Protein AF-A0A6L7T7D4-F1 (afdb_mono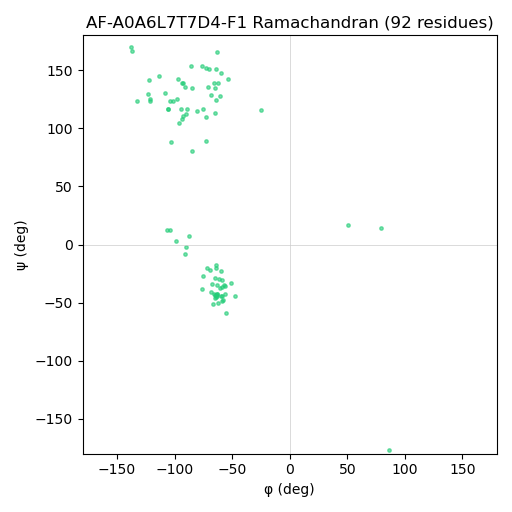mer)

pLDDT: mean 85.39, std 12.97, range [49.28, 97.69]

Solvent-accessible surface area (backbone atoms only — not comparable to full-atom values): 5907 Å² total; per-residue (Å²): 82,76,71,57,96,91,60,85,86,87,82,86,78,93,72,98,58,98,69,78,55,58,65,56,39,16,50,53,30,19,56,53,53,61,56,40,43,72,94,70,74,95,66,76,75,47,76,43,73,52,49,22,61,58,93,66,64,78,90,67,74,55,58,40,58,69,34,28,57,52,12,44,50,50,42,40,40,77,71,69,49,55,71,94,36,55,43,76,50,84,27,74,74,127

Radius of gyration: 14.15 Å; Cα contacts (8 Å, |Δi|>4): 106; chains: 1; bounding box: 34×27×34 Å

Structure (mmCIF, N/CA/C/O backbone):
data_AF-A0A6L7T7D4-F1
#
_entry.id   AF-A0A6L7T7D4-F1
#
loop_
_atom_site.group_PDB
_atom_site.id
_atom_site.type_symbol
_atom_site.label_atom_id
_atom_site.label_alt_id
_atom_site.label_comp_id
_atom_site.label_asym_id
_atom_site.label_entity_id
_atom_site.label_seq_id
_atom_site.pdbx_PDB_ins_code
_atom_site.Cartn_x
_atom_site.Cartn_y
_atom_site.Cartn_z
_atom_site.occupancy
_atom_site.B_iso_or_equiv
_atom_site.auth_seq_id
_atom_site.auth_comp_id
_atom_site.auth_asym_id
_atom_site.auth_atom_id
_atom_site.pdbx_PDB_model_num
ATOM 1 N N . MET A 1 1 ? -3.486 -14.389 8.066 1.00 82.75 1 MET A N 1
ATOM 2 C CA . MET A 1 1 ? -2.375 -14.801 8.957 1.00 82.75 1 MET A CA 1
ATOM 3 C C . MET A 1 1 ? -2.007 -13.624 9.840 1.00 82.75 1 MET A C 1
ATOM 5 O O . MET A 1 1 ? -1.644 -12.597 9.284 1.00 82.75 1 MET A O 1
ATOM 9 N N . ILE A 1 2 ? -2.108 -13.747 11.167 1.00 86.31 2 ILE A N 1
ATOM 10 C CA . ILE A 1 2 ? -1.742 -12.659 12.094 1.00 86.31 2 ILE A CA 1
ATOM 11 C C . ILE A 1 2 ? -0.2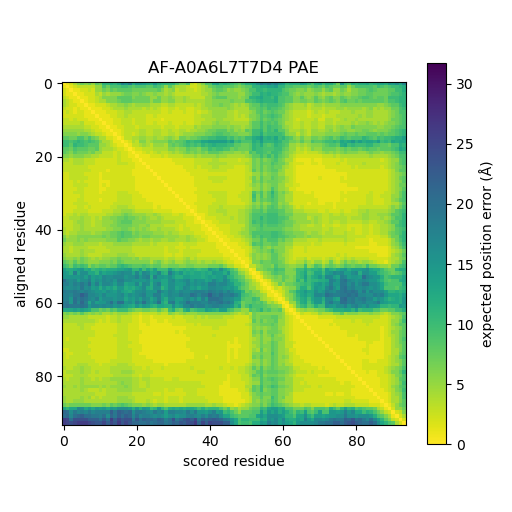45 -12.369 11.981 1.00 86.31 2 ILE A C 1
ATOM 13 O O . ILE A 1 2 ? 0.576 -13.276 12.142 1.00 86.31 2 ILE A O 1
ATOM 17 N N . VAL A 1 3 ? 0.096 -11.109 11.696 1.00 87.44 3 VAL A N 1
ATOM 18 C CA . VAL A 1 3 ? 1.490 -10.654 11.613 1.00 87.44 3 VAL A CA 1
ATOM 19 C C . VAL A 1 3 ? 2.189 -10.860 12.955 1.00 87.44 3 VAL A C 1
ATOM 21 O O . VAL A 1 3 ? 1.711 -10.407 13.991 1.00 87.44 3 VAL A O 1
ATOM 24 N N . GLN A 1 4 ? 3.341 -11.528 12.910 1.00 88.56 4 GLN A N 1
ATOM 25 C CA . GLN A 1 4 ? 4.231 -11.703 14.060 1.00 88.56 4 GLN A CA 1
ATOM 26 C C . GLN A 1 4 ? 5.261 -10.563 14.108 1.00 88.56 4 GLN A C 1
ATOM 28 O O . GLN A 1 4 ? 5.814 -10.224 13.056 1.00 88.56 4 GLN A O 1
ATOM 33 N N . PRO A 1 5 ? 5.527 -9.970 15.285 1.00 86.44 5 PRO A N 1
ATOM 34 C CA . PRO A 1 5 ? 6.403 -8.802 15.419 1.00 86.44 5 PRO A CA 1
ATOM 35 C C . PRO A 1 5 ? 7.887 -9.103 15.155 1.00 86.44 5 PRO A C 1
ATOM 37 O O . PRO A 1 5 ? 8.645 -8.196 14.828 1.00 86.44 5 PRO A O 1
ATOM 40 N N . ASP A 1 6 ? 8.302 -10.359 15.286 1.00 92.50 6 ASP A N 1
ATOM 41 C CA . ASP A 1 6 ? 9.674 -10.856 15.152 1.00 92.50 6 ASP A CA 1
ATOM 42 C C . ASP A 1 6 ? 9.907 -11.649 13.853 1.00 92.50 6 ASP A C 1
ATOM 44 O O . ASP A 1 6 ? 10.938 -12.301 13.686 1.00 92.50 6 ASP A O 1
ATOM 48 N N . ALA A 1 7 ? 8.969 -11.574 12.904 1.00 89.38 7 ALA A N 1
ATOM 49 C CA . ALA A 1 7 ? 9.051 -12.280 11.632 1.00 89.38 7 ALA A CA 1
ATOM 50 C C . ALA A 1 7 ? 9.196 -11.330 10.439 1.00 89.38 7 ALA A C 1
ATOM 52 O O . ALA A 1 7 ? 8.576 -10.268 10.366 1.00 89.38 7 ALA A O 1
ATOM 53 N N . VAL A 1 8 ? 9.962 -11.776 9.441 1.00 87.19 8 VAL A N 1
ATOM 54 C CA . VAL A 1 8 ? 10.038 -11.134 8.127 1.00 87.19 8 VAL A CA 1
ATOM 55 C C . VAL A 1 8 ? 9.231 -11.953 7.131 1.00 87.19 8 VAL A C 1
ATOM 57 O O . VAL A 1 8 ? 9.499 -13.134 6.915 1.00 87.19 8 VAL A O 1
ATOM 60 N N . TYR A 1 9 ? 8.263 -11.307 6.488 1.00 88.75 9 TYR A N 1
ATOM 61 C CA . TYR A 1 9 ? 7.439 -11.922 5.454 1.00 88.75 9 TYR A CA 1
ATOM 62 C C . TYR A 1 9 ? 7.975 -11.559 4.076 1.00 88.75 9 TYR A C 1
ATOM 64 O O . TYR A 1 9 ? 8.116 -10.383 3.741 1.00 88.75 9 TYR A O 1
ATOM 72 N N . LEU A 1 10 ? 8.253 -12.578 3.264 1.00 90.69 10 LEU A N 1
ATOM 73 C CA . LEU A 1 10 ? 8.705 -12.399 1.892 1.00 90.69 10 LEU A CA 1
ATOM 74 C C . LEU A 1 10 ? 7.577 -12.740 0.921 1.00 90.69 10 LEU A C 1
ATOM 76 O O . LEU A 1 10 ? 7.164 -13.893 0.814 1.00 90.69 10 LEU A O 1
ATOM 80 N N . ALA A 1 11 ? 7.136 -11.744 0.160 1.00 91.19 11 ALA A N 1
ATOM 81 C CA . ALA A 1 11 ? 6.277 -11.948 -0.994 1.00 91.19 11 ALA A CA 1
ATOM 82 C C . ALA A 1 11 ? 7.066 -11.688 -2.276 1.00 91.19 11 ALA A C 1
ATOM 84 O O . ALA A 1 11 ? 7.726 -10.661 -2.429 1.00 91.19 11 ALA A O 1
ATOM 85 N N . ARG A 1 12 ? 6.987 -12.630 -3.217 1.00 90.88 12 ARG A N 1
ATOM 86 C CA . ARG A 1 12 ? 7.704 -12.572 -4.493 1.00 90.88 12 ARG A CA 1
ATOM 87 C C . ARG A 1 12 ? 6.720 -12.646 -5.649 1.00 90.88 12 ARG A C 1
ATOM 89 O O . ARG A 1 12 ? 5.769 -13.420 -5.603 1.00 90.88 12 ARG A O 1
ATOM 96 N N . SER A 1 13 ? 6.982 -11.882 -6.706 1.00 88.75 13 SER A N 1
ATOM 97 C CA . SER A 1 13 ? 6.375 -12.092 -8.020 1.00 88.75 13 SER A CA 1
ATOM 98 C C . SER A 1 13 ? 7.482 -12.328 -9.049 1.00 88.75 13 SER A C 1
ATOM 100 O O . SER A 1 13 ? 8.401 -11.512 -9.114 1.00 88.75 13 SER A O 1
ATOM 102 N N . PRO A 1 14 ? 7.460 -13.432 -9.816 1.00 89.19 14 PRO A N 1
ATOM 103 C CA . PRO A 1 14 ? 8.385 -13.622 -10.929 1.00 89.19 14 PRO A CA 1
ATOM 104 C C . PRO A 1 14 ? 8.183 -12.542 -11.997 1.00 89.19 14 PRO A C 1
ATOM 106 O O . PRO A 1 14 ? 7.047 -12.186 -12.307 1.00 89.19 14 PRO A O 1
ATOM 109 N N . ILE A 1 15 ? 9.285 -12.030 -12.547 1.00 86.25 15 ILE A N 1
ATOM 110 C CA . ILE A 1 15 ? 9.305 -11.073 -13.656 1.00 86.25 15 ILE A CA 1
ATOM 111 C C . ILE A 1 15 ? 10.339 -11.600 -14.653 1.00 86.25 15 ILE A C 1
ATOM 113 O O . ILE A 1 15 ? 11.483 -11.851 -14.284 1.00 86.25 15 ILE A O 1
ATOM 117 N N . ASP A 1 16 ? 9.913 -11.814 -15.891 1.00 87.12 16 ASP A N 1
ATOM 118 C CA . ASP A 1 16 ? 10.678 -12.424 -16.988 1.00 87.12 16 ASP A CA 1
ATOM 119 C C . ASP A 1 16 ? 11.175 -11.398 -18.020 1.00 87.12 16 ASP A C 1
ATOM 121 O O . ASP A 1 16 ? 11.627 -11.745 -19.108 1.00 87.12 16 ASP A O 1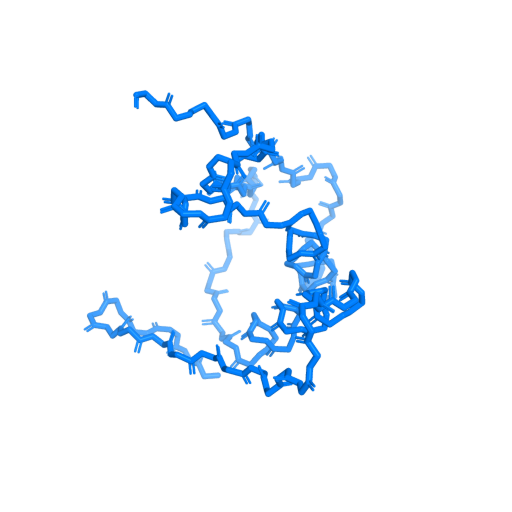
ATOM 125 N N . ARG A 1 17 ? 11.082 -10.116 -17.674 1.00 83.75 17 ARG A N 1
ATOM 126 C CA . ARG A 1 17 ? 11.375 -8.965 -18.528 1.00 83.75 17 ARG A CA 1
ATOM 127 C C . ARG A 1 17 ? 12.163 -7.915 -17.748 1.00 83.75 17 ARG A C 1
ATOM 129 O O . ARG A 1 17 ? 12.219 -7.979 -16.523 1.00 83.75 17 ARG A O 1
ATOM 136 N N . ALA A 1 18 ? 12.737 -6.946 -18.459 1.00 79.19 18 ALA A N 1
ATOM 137 C CA . ALA A 1 18 ? 13.561 -5.899 -17.851 1.00 79.19 18 ALA A CA 1
ATOM 138 C C . ALA A 1 18 ? 12.790 -5.063 -16.811 1.00 79.19 18 ALA A C 1
ATOM 140 O O . ALA A 1 18 ? 13.289 -4.863 -15.708 1.00 79.19 18 ALA A O 1
ATOM 141 N N . ASP A 1 19 ? 11.551 -4.669 -17.131 1.00 79.56 19 ASP A N 1
ATOM 142 C CA . ASP A 1 19 ? 10.719 -3.825 -16.270 1.00 79.56 19 ASP A CA 1
ATOM 143 C C . ASP A 1 19 ? 9.383 -4.494 -15.934 1.00 79.56 19 ASP A C 1
ATOM 145 O O . ASP A 1 19 ? 8.638 -4.930 -16.818 1.00 79.56 19 ASP A O 1
ATOM 149 N N . ALA A 1 20 ? 9.031 -4.544 -14.649 1.00 83.75 20 ALA A N 1
ATOM 150 C CA . ALA A 1 20 ? 7.712 -5.017 -14.247 1.00 83.75 20 ALA A CA 1
ATOM 151 C C . ALA A 1 20 ? 6.627 -3.991 -14.630 1.00 83.75 20 ALA A C 1
ATOM 153 O O . ALA A 1 20 ? 6.777 -2.801 -14.345 1.00 83.75 20 ALA A O 1
ATOM 154 N N . PRO A 1 21 ? 5.482 -4.421 -15.191 1.00 88.06 21 PRO A N 1
ATOM 155 C CA . PRO A 1 21 ? 4.341 -3.535 -15.390 1.00 88.06 21 PRO A CA 1
ATOM 156 C C . PRO A 1 21 ? 3.833 -2.961 -14.062 1.00 88.06 21 PRO A C 1
ATOM 158 O O . PRO A 1 21 ? 3.799 -3.673 -13.057 1.00 88.06 21 PRO A O 1
ATOM 161 N N . PHE A 1 22 ? 3.312 -1.729 -14.073 1.00 89.06 22 PHE A N 1
ATOM 162 C CA . PHE A 1 22 ? 2.701 -1.083 -12.899 1.00 89.06 22 PHE A CA 1
ATOM 163 C C . PHE A 1 22 ? 1.706 -1.996 -12.163 1.00 89.06 22 PHE A C 1
ATOM 165 O O . PHE A 1 22 ? 1.748 -2.113 -10.937 1.00 89.06 22 PHE A O 1
ATOM 172 N N . ALA A 1 23 ? 0.843 -2.682 -12.922 1.00 91.06 23 ALA A N 1
ATOM 173 C CA . ALA A 1 23 ? -0.158 -3.605 -12.392 1.00 91.06 23 ALA A CA 1
ATOM 174 C C . ALA A 1 23 ? 0.457 -4.760 -11.584 1.00 91.06 23 ALA A C 1
ATOM 176 O O . ALA A 1 23 ? -0.143 -5.208 -10.616 1.00 91.06 23 ALA A O 1
ATOM 177 N N . THR A 1 24 ? 1.678 -5.191 -11.918 1.00 92.00 24 THR A N 1
ATOM 178 C CA . THR A 1 24 ? 2.382 -6.260 -11.191 1.00 92.00 24 THR A CA 1
ATOM 179 C C . THR A 1 24 ? 2.776 -5.803 -9.789 1.00 92.00 24 THR A C 1
ATOM 181 O O . THR A 1 24 ? 2.607 -6.553 -8.831 1.00 92.00 24 THR A O 1
ATOM 184 N N . TYR A 1 25 ? 3.248 -4.560 -9.642 1.00 91.50 25 TYR A N 1
ATOM 185 C CA . TYR A 1 25 ? 3.545 -3.984 -8.326 1.00 91.50 25 TYR A CA 1
ATOM 186 C C . TYR A 1 25 ? 2.282 -3.811 -7.481 1.00 91.50 25 TYR A C 1
ATOM 188 O O . TYR A 1 25 ? 2.299 -4.118 -6.290 1.00 91.50 25 TYR A O 1
ATOM 196 N N . ARG A 1 26 ? 1.195 -3.339 -8.106 1.00 94.62 26 ARG A N 1
ATOM 197 C CA . ARG A 1 26 ? -0.103 -3.149 -7.447 1.00 94.62 26 ARG A CA 1
ATOM 198 C C . ARG A 1 26 ? -0.671 -4.464 -6.936 1.00 94.62 26 ARG A C 1
ATOM 200 O O . ARG A 1 26 ? -0.982 -4.570 -5.755 1.00 94.62 26 ARG A O 1
ATOM 207 N N . GLU A 1 27 ? -0.707 -5.476 -7.793 1.00 95.75 27 GLU A N 1
ATOM 208 C CA . GLU A 1 27 ? -1.196 -6.806 -7.440 1.00 95.75 27 GLU A CA 1
ATOM 209 C C . GLU A 1 27 ? -0.340 -7.465 -6.352 1.00 95.75 27 GLU A C 1
ATOM 211 O O . GLU A 1 27 ? -0.869 -8.006 -5.383 1.00 95.75 27 GLU A O 1
ATOM 216 N N . LEU A 1 28 ? 0.994 -7.376 -6.459 1.00 94.94 28 LEU A N 1
ATOM 217 C CA . LEU A 1 28 ? 1.895 -7.906 -5.435 1.00 94.94 28 LEU A CA 1
ATOM 218 C C . LEU A 1 28 ? 1.622 -7.272 -4.067 1.00 94.94 28 LEU A C 1
ATOM 220 O O . LEU A 1 28 ? 1.524 -7.997 -3.080 1.00 94.94 28 LEU A O 1
ATOM 224 N N . ALA A 1 29 ? 1.499 -5.947 -3.993 1.00 94.75 29 ALA A N 1
ATOM 225 C CA . ALA A 1 29 ? 1.223 -5.260 -2.736 1.00 94.75 29 ALA A CA 1
ATOM 226 C C . ALA A 1 29 ? -0.153 -5.627 -2.170 1.00 94.75 29 ALA A C 1
ATOM 228 O O . ALA A 1 29 ? -0.250 -5.973 -0.990 1.00 94.75 29 ALA A O 1
ATOM 229 N N . TYR A 1 30 ? -1.183 -5.615 -3.024 1.00 97.12 30 TYR A N 1
ATOM 230 C CA . TYR A 1 30 ? -2.550 -5.966 -2.655 1.00 97.12 30 TYR A CA 1
ATOM 231 C C . TYR A 1 30 ? -2.612 -7.361 -2.037 1.00 97.12 30 TYR A C 1
ATOM 233 O O . TYR A 1 30 ? -2.967 -7.497 -0.867 1.00 97.12 30 TYR A O 1
ATOM 241 N N . ARG A 1 31 ? -2.185 -8.394 -2.777 1.00 96.19 31 ARG A N 1
ATOM 242 C CA . ARG A 1 31 ? -2.275 -9.788 -2.318 1.00 96.19 31 ARG A CA 1
ATOM 243 C C . ARG A 1 31 ? -1.440 -10.045 -1.066 1.00 96.19 31 ARG A C 1
ATOM 245 O O . ARG A 1 31 ? -1.838 -10.828 -0.209 1.00 96.19 31 ARG A O 1
ATOM 252 N N . THR A 1 32 ? -0.288 -9.378 -0.950 1.00 94.44 32 THR A N 1
ATOM 253 C CA . THR A 1 32 ? 0.600 -9.528 0.208 1.00 94.44 32 THR A CA 1
ATOM 254 C C . THR A 1 32 ? -0.069 -8.972 1.448 1.00 94.44 32 THR A C 1
ATOM 256 O O . THR A 1 32 ? -0.174 -9.679 2.445 1.00 94.44 32 THR A O 1
ATOM 259 N N . LEU A 1 33 ? -0.570 -7.733 1.384 1.00 94.38 33 LEU A N 1
ATOM 260 C CA . LEU A 1 33 ? -1.261 -7.153 2.522 1.00 94.38 33 LEU A CA 1
ATOM 261 C C . LEU A 1 33 ? -2.549 -7.927 2.806 1.00 94.38 33 LEU A C 1
ATOM 263 O O . LEU A 1 33 ? -2.794 -8.228 3.962 1.00 94.38 33 LEU A O 1
ATOM 267 N N . ALA A 1 34 ? -3.344 -8.299 1.797 1.00 94.62 34 ALA A N 1
ATOM 268 C CA . ALA A 1 34 ? -4.583 -9.078 1.932 1.00 94.62 34 ALA A CA 1
ATOM 269 C C . ALA A 1 34 ? -4.392 -10.430 2.650 1.00 94.62 34 ALA A C 1
ATOM 271 O O . ALA A 1 34 ? -5.246 -10.826 3.438 1.00 94.62 34 ALA A O 1
ATOM 272 N N . ALA A 1 35 ? -3.259 -11.109 2.444 1.00 94.06 35 ALA A N 1
ATOM 273 C CA . ALA A 1 35 ? -2.942 -12.368 3.127 1.00 94.06 35 ALA A CA 1
ATOM 274 C C . ALA A 1 35 ? -2.597 -12.192 4.624 1.00 94.06 35 ALA A C 1
ATOM 276 O O . ALA A 1 35 ? -2.666 -13.145 5.416 1.00 94.06 35 ALA A O 1
ATOM 277 N N . LEU A 1 36 ? -2.224 -10.974 5.020 1.00 92.12 36 LEU A N 1
ATOM 278 C CA . LEU A 1 36 ? -1.865 -10.621 6.384 1.00 92.12 36 LEU A CA 1
ATOM 279 C C . LEU A 1 36 ? -3.073 -10.074 7.147 1.00 92.12 36 LEU A C 1
ATOM 281 O O . LEU A 1 36 ? -3.868 -9.272 6.659 1.00 92.12 36 LEU A O 1
ATOM 285 N N . GLU A 1 37 ? -3.188 -10.495 8.394 1.00 90.31 37 GLU A N 1
ATOM 286 C CA . GLU A 1 37 ? -4.091 -9.900 9.362 1.00 90.31 37 GLU A CA 1
ATOM 287 C C . GLU A 1 37 ? -3.273 -8.901 10.175 1.00 90.31 37 GLU A C 1
ATOM 289 O O . GLU A 1 37 ? -2.411 -9.269 10.977 1.00 90.31 37 GLU A O 1
ATOM 294 N N . VAL A 1 38 ? -3.495 -7.624 9.867 1.00 86.25 38 VAL A N 1
ATOM 295 C CA . VAL A 1 38 ? -2.848 -6.488 10.517 1.00 86.25 38 VAL A CA 1
ATOM 296 C C . VAL A 1 38 ? -3.895 -5.849 11.424 1.00 86.25 38 VAL A C 1
ATOM 298 O O . VAL A 1 38 ? -4.907 -5.375 10.903 1.00 86.25 38 VAL A O 1
ATOM 301 N N . PRO A 1 39 ? -3.704 -5.831 12.753 1.00 87.88 39 PRO A N 1
ATOM 302 C CA . PRO A 1 39 ? -4.627 -5.145 13.645 1.00 87.88 39 PRO A CA 1
ATOM 303 C C . PRO A 1 39 ? -4.574 -3.642 13.355 1.00 87.88 39 PRO A C 1
ATOM 305 O O . PRO A 1 39 ? -3.552 -2.988 13.563 1.00 87.88 39 PRO A O 1
ATOM 308 N N . LEU A 1 40 ? -5.675 -3.100 12.834 1.00 89.81 40 LEU A N 1
ATOM 309 C CA . LEU A 1 40 ? -5.809 -1.678 12.530 1.00 89.81 40 LEU A CA 1
ATOM 310 C C . LEU A 1 40 ? -6.537 -0.961 13.673 1.00 89.81 40 LEU A C 1
ATOM 312 O O . LEU A 1 40 ? -7.488 -1.509 14.236 1.00 89.81 40 LEU A O 1
ATOM 316 N N . PRO A 1 41 ? -6.143 0.276 14.015 1.00 90.94 41 PRO A N 1
ATOM 317 C CA . PRO A 1 41 ? -6.851 1.053 15.018 1.00 90.94 41 PRO A CA 1
ATOM 318 C C . PRO A 1 41 ? -8.266 1.406 14.538 1.00 90.94 41 PRO A C 1
ATOM 320 O O . PRO A 1 41 ? -8.477 1.805 13.388 1.00 90.94 41 PRO A O 1
ATOM 323 N N . ALA A 1 42 ? -9.243 1.324 15.445 1.00 91.06 42 ALA A N 1
ATOM 324 C CA . ALA A 1 42 ? -10.646 1.615 15.140 1.00 91.06 42 ALA A CA 1
ATOM 325 C C . ALA A 1 42 ? -10.873 3.065 14.668 1.00 91.06 42 ALA A C 1
ATOM 327 O O . ALA A 1 42 ? -11.751 3.309 13.844 1.00 91.06 42 ALA A O 1
ATOM 328 N N . ALA A 1 43 ? -10.049 4.016 15.123 1.00 92.94 43 ALA A N 1
ATOM 329 C CA . ALA A 1 43 ? -10.111 5.435 14.768 1.00 92.94 43 ALA A CA 1
ATOM 330 C C . ALA A 1 43 ? -8.709 6.025 14.519 1.00 92.94 43 ALA A C 1
ATOM 332 O O . ALA A 1 43 ? -7.695 5.381 14.787 1.00 92.94 43 ALA A O 1
ATOM 333 N N . GLY A 1 44 ? -8.657 7.252 13.992 1.00 94.56 44 GLY A N 1
ATOM 334 C CA . GLY A 1 44 ? -7.410 7.972 13.713 1.00 94.56 44 GLY A CA 1
ATOM 335 C C . GLY A 1 44 ? -6.788 7.657 12.351 1.00 94.56 44 GLY A C 1
ATOM 336 O O . GLY A 1 44 ? -7.353 6.919 11.541 1.00 94.56 44 GLY A O 1
ATOM 337 N N . THR A 1 45 ? -5.627 8.247 12.090 1.00 95.50 45 THR A N 1
ATOM 338 C CA . THR A 1 45 ? -4.963 8.198 10.783 1.00 95.50 45 THR A CA 1
ATOM 339 C C . THR A 1 45 ? -4.119 6.938 10.613 1.00 95.50 45 THR A C 1
ATOM 341 O O . THR A 1 45 ? -3.330 6.581 11.484 1.00 95.50 45 THR A O 1
ATOM 344 N N . ILE A 1 46 ? -4.240 6.302 9.451 1.00 94.81 46 ILE A N 1
ATOM 345 C CA . ILE A 1 46 ? -3.336 5.266 8.961 1.00 94.81 46 ILE A CA 1
ATOM 346 C C . ILE A 1 46 ? -2.276 5.945 8.095 1.00 94.81 46 ILE A C 1
ATOM 348 O O . ILE A 1 46 ? -2.559 6.410 6.989 1.00 94.81 46 ILE A O 1
ATOM 352 N N . LEU A 1 47 ? -1.053 6.020 8.617 1.00 92.69 47 LEU A N 1
ATOM 353 C CA . LEU A 1 47 ? 0.085 6.572 7.894 1.00 92.69 47 LEU A CA 1
ATOM 354 C C . LEU A 1 47 ? 0.780 5.469 7.092 1.00 92.69 47 LEU A C 1
ATOM 356 O O . LEU A 1 47 ? 1.347 4.539 7.664 1.00 92.69 47 LEU A O 1
ATOM 360 N N . LEU A 1 48 ? 0.787 5.601 5.769 1.00 91.00 48 LEU A N 1
ATOM 361 C CA . LEU A 1 48 ? 1.615 4.799 4.881 1.00 91.00 48 LEU A CA 1
ATOM 362 C C . LEU A 1 48 ? 2.914 5.565 4.639 1.00 91.00 48 LEU A C 1
ATOM 364 O O . LEU A 1 48 ? 2.912 6.600 3.975 1.00 91.00 48 LEU A O 1
ATOM 368 N N . LYS A 1 49 ? 4.023 5.063 5.183 1.00 88.38 49 LYS A N 1
ATOM 369 C CA . LYS A 1 49 ? 5.361 5.635 4.992 1.00 88.38 49 LYS A CA 1
ATOM 370 C C . LYS A 1 49 ? 6.140 4.775 3.988 1.00 88.38 49 LYS A C 1
ATOM 372 O O . LYS A 1 49 ? 6.816 3.836 4.410 1.00 88.38 49 LYS A O 1
ATOM 377 N N . PRO A 1 50 ? 6.038 5.039 2.676 1.00 83.75 50 PRO A N 1
ATOM 378 C CA . PRO A 1 50 ? 6.916 4.393 1.712 1.00 83.75 50 PRO A CA 1
ATOM 379 C C . PRO A 1 50 ? 8.376 4.821 1.955 1.00 83.75 50 PRO A C 1
ATOM 381 O O . PRO A 1 50 ? 8.645 5.941 2.398 1.00 83.75 50 PRO A O 1
ATOM 384 N N . ASN A 1 51 ? 9.330 3.947 1.625 1.00 74.81 51 ASN A N 1
ATOM 385 C CA . ASN A 1 51 ? 10.694 4.401 1.327 1.00 74.81 51 ASN A CA 1
ATOM 386 C C . ASN A 1 51 ? 10.658 5.303 0.083 1.00 74.81 51 ASN A C 1
ATOM 388 O O . ASN A 1 51 ? 9.655 5.285 -0.630 1.00 74.81 51 ASN A O 1
ATOM 392 N N . ALA A 1 52 ? 11.733 6.051 -0.180 1.00 68.81 52 ALA A N 1
ATOM 393 C CA . ALA A 1 52 ? 11.839 7.055 -1.243 1.00 68.81 52 ALA A CA 1
ATOM 394 C C . ALA A 1 52 ? 10.890 6.834 -2.441 1.00 68.81 52 ALA A C 1
ATOM 396 O O . ALA A 1 52 ? 10.982 5.834 -3.150 1.00 68.81 52 ALA A O 1
ATOM 397 N N . THR A 1 53 ? 9.952 7.753 -2.669 1.00 60.50 53 THR A N 1
ATOM 398 C CA . THR A 1 53 ? 9.016 7.692 -3.813 1.00 60.50 53 THR A CA 1
ATOM 399 C C . THR A 1 53 ? 9.560 8.417 -5.045 1.00 60.50 53 THR A C 1
ATOM 401 O O . THR A 1 53 ? 8.931 8.411 -6.102 1.00 60.50 53 THR A O 1
ATOM 404 N N . VAL A 1 54 ? 10.739 9.033 -4.918 1.00 61.91 54 VAL A N 1
ATOM 405 C CA . VAL A 1 54 ? 11.467 9.685 -6.008 1.00 61.91 54 VAL A CA 1
ATOM 406 C C . VAL A 1 54 ? 12.079 8.661 -6.961 1.00 61.91 54 VAL A C 1
ATOM 408 O O . VAL A 1 54 ? 12.439 7.550 -6.572 1.00 61.91 54 VAL A O 1
ATOM 411 N N . LEU A 1 55 ? 12.239 9.052 -8.224 1.00 57.22 55 LEU A N 1
ATOM 412 C CA . LEU A 1 55 ? 12.919 8.245 -9.233 1.00 57.22 55 LEU A CA 1
ATOM 413 C C . LEU A 1 55 ? 14.431 8.255 -8.961 1.00 57.22 55 LEU A C 1
ATOM 415 O O . LEU A 1 55 ? 15.154 9.117 -9.456 1.00 57.22 55 LEU A O 1
ATOM 419 N N . TYR A 1 56 ? 14.920 7.314 -8.154 1.00 61.12 56 TYR A N 1
ATOM 420 C CA . TYR A 1 56 ? 16.349 7.009 -8.112 1.00 61.12 56 TYR A CA 1
ATOM 421 C C . TYR A 1 56 ? 16.720 5.989 -9.192 1.00 61.12 56 TYR A C 1
ATOM 423 O O . TYR A 1 56 ? 15.889 5.153 -9.557 1.00 61.12 56 TYR A O 1
ATOM 431 N N . PRO A 1 57 ? 17.981 6.004 -9.659 1.00 60.66 57 PRO A N 1
ATOM 432 C CA . PRO A 1 57 ? 18.503 4.937 -10.497 1.00 60.66 57 PRO A CA 1
ATOM 433 C C . PRO A 1 57 ? 18.304 3.557 -9.834 1.00 60.66 57 PRO A C 1
ATOM 435 O O . PRO A 1 57 ? 18.451 3.459 -8.607 1.00 60.66 57 PRO A O 1
ATOM 438 N N . PRO A 1 58 ? 17.979 2.498 -10.601 1.00 55.09 58 PRO A N 1
ATOM 439 C CA . PRO A 1 58 ? 17.688 1.155 -10.081 1.00 55.09 58 PRO A CA 1
ATOM 440 C C . PRO A 1 58 ? 18.748 0.603 -9.117 1.00 55.09 58 PRO A C 1
ATOM 442 O O . PRO A 1 58 ? 18.420 -0.088 -8.151 1.00 55.09 58 PRO A O 1
ATOM 445 N N . GLU A 1 59 ? 20.016 0.950 -9.332 1.00 57.84 59 GLU A N 1
ATOM 446 C CA . GLU A 1 59 ? 21.168 0.607 -8.498 1.00 57.84 59 GLU A CA 1
ATOM 447 C C . GLU A 1 59 ? 21.067 1.117 -7.056 1.00 57.84 59 GLU A C 1
ATOM 449 O O . GLU A 1 59 ? 21.671 0.519 -6.165 1.00 57.84 59 GLU A O 1
ATOM 454 N N . LYS A 1 60 ? 20.262 2.154 -6.785 1.00 57.88 60 LYS A N 1
ATOM 455 C CA . LYS A 1 60 ? 20.033 2.612 -5.412 1.00 57.88 60 LYS A CA 1
ATOM 456 C C . LYS A 1 60 ? 19.096 1.694 -4.633 1.00 57.88 60 LYS A C 1
ATOM 458 O O . LYS A 1 60 ? 19.224 1.640 -3.422 1.00 57.88 60 LYS A O 1
ATOM 463 N N . ARG A 1 61 ? 18.181 0.954 -5.279 1.00 56.22 61 ARG A N 1
ATOM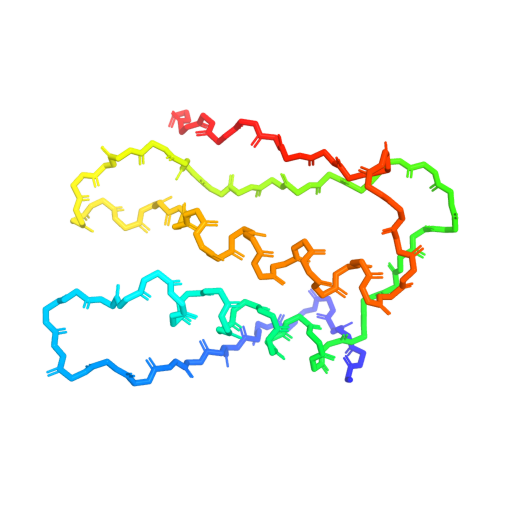 464 C CA . ARG A 1 61 ? 17.267 -0.032 -4.644 1.00 56.22 61 ARG A CA 1
ATOM 465 C C . ARG A 1 61 ? 16.472 0.462 -3.413 1.00 56.22 61 ARG A C 1
ATOM 467 O O . ARG A 1 61 ? 15.922 -0.356 -2.684 1.00 56.22 61 ARG A O 1
ATOM 474 N N . VAL A 1 62 ? 16.377 1.776 -3.187 1.00 60.03 62 VAL A N 1
ATOM 475 C CA . VAL A 1 62 ? 15.693 2.385 -2.021 1.00 60.03 62 VAL A CA 1
ATOM 476 C C . VAL A 1 62 ? 14.275 2.865 -2.373 1.00 60.03 62 VAL A C 1
ATOM 478 O O . VAL A 1 62 ? 13.590 3.437 -1.533 1.00 60.03 62 VAL A O 1
ATOM 481 N N . ILE A 1 63 ? 13.802 2.648 -3.607 1.00 68.88 63 ILE A N 1
ATOM 482 C CA . ILE A 1 63 ? 12.549 3.261 -4.065 1.00 68.88 63 ILE A CA 1
ATOM 483 C C . ILE A 1 63 ? 11.319 2.381 -3.856 1.00 68.88 63 ILE A C 1
ATOM 485 O O . ILE A 1 63 ? 11.344 1.180 -4.129 1.00 68.88 63 ILE A O 1
ATOM 489 N N . THR A 1 64 ? 10.214 2.995 -3.433 1.00 83.56 64 THR A N 1
ATOM 490 C CA . THR A 1 64 ? 8.896 2.348 -3.428 1.00 83.56 64 THR A CA 1
ATOM 491 C C . THR A 1 64 ? 8.161 2.699 -4.714 1.00 83.56 64 THR A C 1
ATOM 493 O O . THR A 1 64 ? 7.835 3.860 -4.954 1.00 83.56 64 THR A O 1
ATOM 496 N N . HIS A 1 65 ? 7.864 1.699 -5.546 1.00 86.25 65 HIS A N 1
ATOM 497 C CA . HIS A 1 65 ? 7.129 1.927 -6.790 1.00 86.25 65 HIS A CA 1
ATOM 498 C C . HIS A 1 65 ? 5.692 2.426 -6.498 1.00 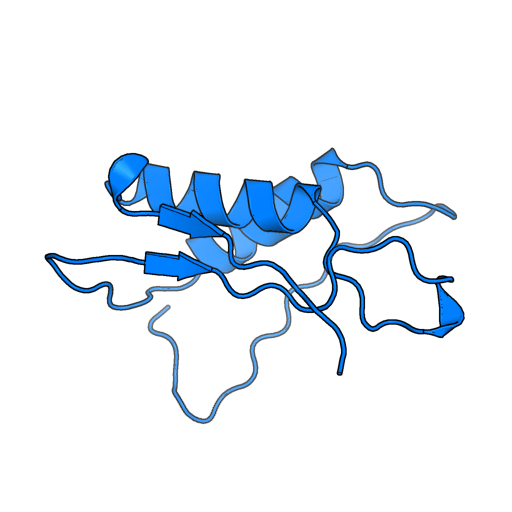86.25 65 HIS A C 1
ATOM 500 O O . HIS A 1 65 ? 5.005 1.803 -5.683 1.00 86.25 65 HIS A O 1
ATOM 506 N N . PRO A 1 66 ? 5.164 3.466 -7.179 1.00 87.00 66 PRO A N 1
ATOM 507 C CA . PRO A 1 66 ? 3.824 4.006 -6.901 1.00 87.00 66 PRO A CA 1
ATOM 508 C C . PRO A 1 66 ? 2.695 2.973 -7.005 1.00 87.00 66 PRO A C 1
ATOM 510 O O . PRO A 1 66 ? 1.755 2.985 -6.214 1.00 87.00 66 PRO A O 1
ATOM 513 N N . GLY A 1 67 ? 2.815 2.020 -7.936 1.00 90.38 67 GLY A N 1
ATOM 514 C CA . GLY A 1 67 ? 1.878 0.896 -8.039 1.00 90.38 67 GLY A CA 1
ATOM 515 C C . GLY A 1 67 ? 1.813 0.047 -6.772 1.00 90.38 67 GLY A C 1
ATOM 516 O O . GLY A 1 67 ? 0.725 -0.355 -6.378 1.00 90.38 67 GLY A O 1
ATOM 517 N N . PHE A 1 68 ? 2.943 -0.149 -6.085 1.00 91.06 68 PHE A N 1
ATOM 518 C CA . PHE A 1 68 ? 2.987 -0.876 -4.817 1.00 91.06 68 PHE A CA 1
ATOM 519 C C . PHE A 1 68 ? 2.181 -0.140 -3.737 1.00 91.06 68 PHE A C 1
ATOM 521 O O . PHE A 1 68 ? 1.352 -0.747 -3.067 1.00 91.06 68 PHE A O 1
ATOM 528 N N . VAL A 1 69 ? 2.346 1.183 -3.626 1.00 92.19 69 VAL A N 1
ATOM 529 C CA . VAL A 1 69 ? 1.549 2.012 -2.703 1.00 92.19 69 VAL A CA 1
ATOM 530 C C . VAL A 1 69 ? 0.056 1.898 -3.024 1.00 92.19 69 VAL A C 1
ATOM 532 O O . VAL A 1 69 ? -0.745 1.678 -2.120 1.00 92.19 69 VAL A O 1
ATOM 535 N N . GLY A 1 70 ? -0.314 1.966 -4.307 1.00 94.00 70 GLY A N 1
ATOM 536 C CA . GLY A 1 70 ? -1.701 1.797 -4.749 1.00 94.00 70 GLY A CA 1
ATOM 537 C C . GLY A 1 70 ? -2.325 0.475 -4.295 1.00 94.00 70 GLY A C 1
ATOM 538 O O . GLY A 1 70 ? -3.448 0.471 -3.802 1.00 94.00 70 GLY A O 1
ATOM 539 N N . GLY A 1 71 ? -1.583 -0.633 -4.380 1.00 96.19 71 GLY A N 1
ATOM 540 C CA . GLY A 1 71 ? -2.084 -1.942 -3.949 1.00 96.19 71 GLY A CA 1
ATOM 541 C C . GLY A 1 71 ? -2.291 -2.051 -2.436 1.00 96.19 71 GLY A C 1
ATOM 542 O O . GLY A 1 71 ? -3.244 -2.690 -1.994 1.00 96.19 71 GLY A O 1
ATOM 543 N N . LEU A 1 72 ? -1.451 -1.387 -1.6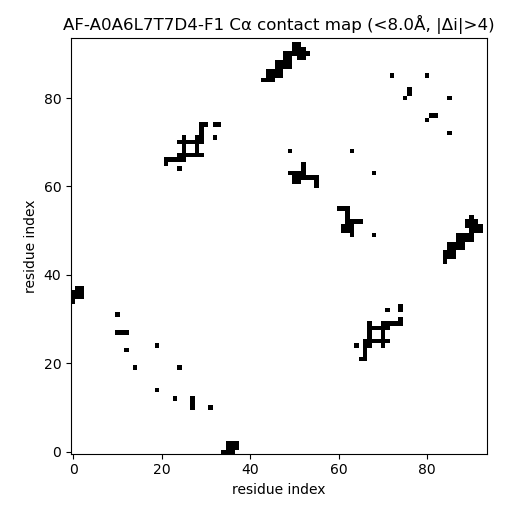31 1.00 95.38 72 LEU A N 1
ATOM 544 C CA . LEU A 1 72 ? -1.671 -1.296 -0.182 1.00 95.38 72 LEU A CA 1
ATOM 545 C C . LEU A 1 72 ? -2.955 -0.522 0.138 1.00 95.38 72 LEU A C 1
ATOM 547 O O . LEU A 1 72 ? -3.728 -0.949 0.993 1.00 95.38 72 LEU A O 1
ATOM 551 N N . LEU A 1 73 ? -3.192 0.596 -0.555 1.00 96.19 73 LEU A N 1
ATOM 552 C CA . LEU A 1 73 ? -4.390 1.418 -0.364 1.00 96.19 73 LEU A CA 1
ATOM 553 C C . LEU A 1 73 ? -5.666 0.652 -0.727 1.00 96.19 73 LEU A C 1
ATOM 555 O O . LEU A 1 73 ? -6.632 0.702 0.031 1.00 96.19 73 LEU A O 1
ATOM 559 N N . ASP A 1 74 ? -5.659 -0.097 -1.832 1.00 97.69 74 ASP A N 1
ATOM 560 C CA . ASP A 1 74 ? -6.790 -0.951 -2.215 1.00 97.69 74 ASP A CA 1
ATOM 561 C C . ASP A 1 74 ? -7.094 -1.985 -1.123 1.00 97.69 74 ASP A C 1
ATOM 563 O O . ASP A 1 74 ? -8.227 -2.104 -0.662 1.00 97.69 74 ASP A O 1
ATOM 567 N N . ALA A 1 75 ? -6.061 -2.675 -0.637 1.00 96.75 75 ALA A N 1
ATOM 568 C CA . ALA A 1 75 ? -6.197 -3.691 0.399 1.00 96.75 75 ALA A CA 1
ATOM 569 C C . ALA A 1 75 ? -6.663 -3.117 1.755 1.00 96.75 75 ALA A C 1
ATOM 571 O O . ALA A 1 75 ? -7.297 -3.829 2.535 1.00 96.75 75 ALA A O 1
ATOM 572 N N . LEU A 1 76 ? -6.352 -1.858 2.075 1.00 95.81 76 LEU A N 1
ATOM 573 C CA . LEU A 1 76 ? -6.886 -1.170 3.258 1.00 95.81 76 LEU A CA 1
ATOM 574 C C . LEU A 1 76 ? -8.340 -0.730 3.051 1.00 95.81 76 LEU A C 1
ATOM 576 O O . LEU A 1 76 ? -9.154 -0.861 3.968 1.00 95.81 76 LEU A O 1
ATOM 580 N N . ARG A 1 77 ? -8.691 -0.266 1.848 1.00 96.12 77 ARG A N 1
ATOM 581 C CA . ARG A 1 77 ? -10.066 0.112 1.508 1.00 96.12 77 ARG A CA 1
ATOM 582 C C . ARG A 1 77 ? -11.018 -1.078 1.583 1.00 96.12 77 ARG A C 1
ATOM 584 O O . ARG A 1 77 ? -12.091 -0.954 2.164 1.00 96.12 77 ARG A O 1
ATOM 591 N N . ASP A 1 78 ? -10.598 -2.237 1.082 1.00 95.88 78 ASP A N 1
ATOM 592 C CA . ASP A 1 78 ? -11.370 -3.486 1.158 1.00 95.88 78 ASP A CA 1
ATOM 593 C C . ASP A 1 78 ? -11.579 -3.965 2.608 1.00 95.88 78 ASP A C 1
ATOM 595 O O . ASP A 1 78 ? -12.521 -4.698 2.898 1.00 95.88 78 ASP A O 1
ATOM 599 N N . ARG A 1 79 ? -10.744 -3.499 3.549 1.00 92.81 79 ARG A N 1
ATOM 600 C CA . ARG A 1 79 ? -10.908 -3.709 4.999 1.00 92.81 79 ARG A CA 1
ATOM 601 C C . ARG A 1 79 ? -11.782 -2.655 5.682 1.00 92.81 79 ARG A C 1
ATOM 603 O O . ARG A 1 79 ? -11.863 -2.631 6.908 1.00 92.81 79 ARG A O 1
ATOM 610 N N . GLY A 1 80 ? -12.411 -1.768 4.916 1.00 94.44 80 GLY A N 1
ATOM 611 C CA . GLY A 1 80 ? -13.267 -0.711 5.441 1.00 94.44 80 GLY A CA 1
ATOM 612 C C . GLY A 1 80 ? -12.513 0.501 5.988 1.00 94.44 80 GLY A C 1
ATOM 613 O O . GLY A 1 80 ? -13.123 1.315 6.678 1.00 94.44 80 GLY A O 1
ATOM 614 N N . VAL A 1 81 ? -11.214 0.659 5.698 1.00 96.00 81 VAL A N 1
ATOM 615 C CA . VAL A 1 81 ? -10.513 1.914 6.007 1.00 96.00 81 VAL A CA 1
ATOM 616 C C . VAL A 1 81 ? -10.943 2.969 4.986 1.00 96.00 81 VAL A C 1
ATOM 618 O O . VAL A 1 81 ? -10.674 2.809 3.792 1.00 96.00 81 VAL A O 1
ATOM 621 N N . PRO A 1 82 ? -11.604 4.053 5.413 1.00 96.06 82 PRO A N 1
ATOM 622 C CA . PRO A 1 82 ? -12.061 5.076 4.494 1.00 96.06 82 PRO A CA 1
ATOM 623 C C . PRO A 1 82 ? -10.887 5.958 4.040 1.00 96.06 82 PRO A C 1
ATOM 625 O O . PRO A 1 82 ? -9.870 6.082 4.731 1.00 96.06 82 PRO A O 1
ATOM 628 N N . ALA A 1 83 ? -11.010 6.557 2.854 1.00 94.62 83 ALA A N 1
ATOM 629 C CA . ALA A 1 83 ? -9.909 7.258 2.191 1.00 94.62 83 ALA A CA 1
ATOM 630 C C . ALA A 1 83 ? -9.368 8.437 3.013 1.00 94.62 83 ALA A C 1
ATOM 632 O O . ALA A 1 83 ? -8.160 8.630 3.088 1.00 94.62 83 ALA A O 1
ATOM 633 N N . GLU A 1 84 ? -10.244 9.167 3.699 1.00 96.69 84 GLU A N 1
ATOM 634 C CA . GLU A 1 84 ? -9.908 10.301 4.562 1.00 96.69 84 GLU A CA 1
ATOM 635 C C . GLU A 1 84 ? -9.050 9.926 5.779 1.00 96.69 84 GLU A C 1
ATOM 637 O O . GLU A 1 84 ? -8.427 10.794 6.388 1.00 96.69 84 GLU A O 1
ATOM 642 N N . ARG A 1 85 ? -8.990 8.636 6.138 1.00 96.56 85 ARG A N 1
ATOM 643 C CA . ARG A 1 85 ? -8.122 8.133 7.209 1.00 96.56 85 ARG A CA 1
ATOM 644 C C . ARG A 1 85 ? -6.755 7.686 6.705 1.00 96.56 85 ARG A C 1
ATOM 646 O O . ARG A 1 85 ? -5.907 7.373 7.534 1.00 96.56 85 ARG A O 1
ATOM 653 N N . MET A 1 86 ? -6.523 7.630 5.397 1.00 96.44 86 MET A N 1
ATOM 654 C CA . MET A 1 86 ? -5.263 7.164 4.821 1.00 96.44 86 MET A CA 1
ATOM 655 C C . MET A 1 86 ? -4.408 8.346 4.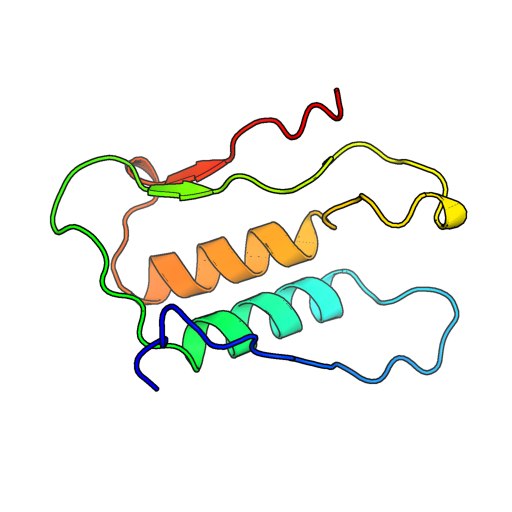373 1.00 96.44 86 MET A C 1
ATOM 657 O O . MET A 1 86 ? -4.824 9.151 3.546 1.00 96.44 86 MET A O 1
ATOM 661 N N . VAL A 1 87 ? -3.183 8.424 4.890 1.00 94.19 87 VAL A N 1
ATOM 662 C CA . VAL A 1 87 ? -2.201 9.436 4.489 1.00 94.19 87 VAL A CA 1
ATOM 663 C C . VAL A 1 87 ? -0.962 8.732 3.963 1.00 94.19 87 VAL A C 1
ATOM 665 O O . VAL A 1 87 ? -0.352 7.934 4.671 1.00 94.19 87 VAL A O 1
ATOM 668 N N . VAL A 1 88 ? -0.574 9.042 2.727 1.00 90.75 88 VAL A N 1
ATOM 669 C CA . VAL A 1 88 ? 0.714 8.620 2.169 1.00 90.75 88 VAL A CA 1
ATOM 670 C C . VAL A 1 88 ? 1.732 9.707 2.490 1.00 90.75 88 VAL A C 1
ATOM 672 O O . VAL A 1 88 ? 1.619 10.829 2.001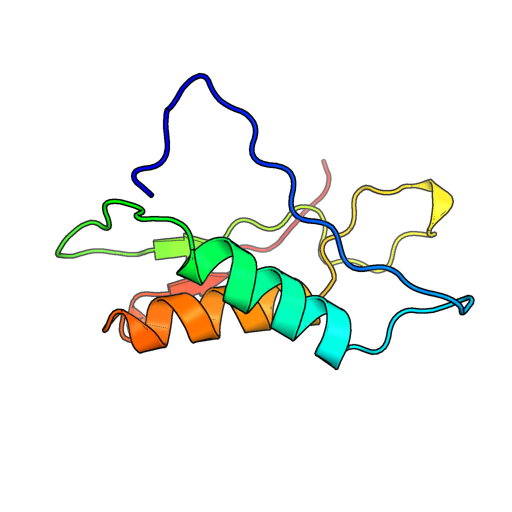 1.00 90.75 88 VAL A O 1
ATOM 675 N N . ALA A 1 89 ? 2.694 9.388 3.352 1.00 86.06 89 ALA A N 1
ATOM 676 C CA . ALA A 1 89 ? 3.780 10.299 3.679 1.00 86.06 89 ALA A CA 1
ATOM 677 C C . ALA A 1 89 ? 4.729 10.457 2.488 1.00 86.06 89 ALA A C 1
ATOM 679 O O . ALA A 1 89 ? 4.934 9.514 1.719 1.00 86.06 89 ALA A O 1
ATOM 680 N N . ASP A 1 90 ? 5.362 11.625 2.390 1.00 73.56 90 ASP A N 1
ATOM 681 C CA . ASP A 1 90 ? 6.464 11.804 1.456 1.00 73.56 90 ASP A CA 1
ATOM 682 C C . ASP A 1 90 ? 7.675 10.969 1.905 1.00 73.56 90 ASP A C 1
ATOM 684 O O . ASP A 1 90 ? 8.104 11.010 3.065 1.00 73.56 90 ASP A O 1
ATOM 688 N N . GLY A 1 91 ? 8.209 10.181 0.978 1.00 62.88 91 GLY A N 1
ATOM 689 C CA . GLY A 1 91 ? 9.428 9.420 1.178 1.00 62.88 91 GLY A CA 1
ATOM 690 C C . GLY A 1 91 ? 10.629 10.304 0.869 1.00 62.88 91 GLY A C 1
ATOM 691 O O . GLY A 1 91 ? 11.195 10.200 -0.214 1.00 62.88 91 GLY A O 1
ATOM 692 N N . GLN A 1 92 ? 11.045 11.158 1.802 1.00 55.56 92 GLN A N 1
ATOM 693 C CA . GLN A 1 92 ? 12.338 11.836 1.692 1.00 55.56 92 GLN A CA 1
ATOM 694 C C . GLN A 1 92 ? 13.428 10.864 2.161 1.00 55.56 92 GLN A C 1
ATOM 696 O O . GLN A 1 92 ? 13.434 10.437 3.318 1.00 55.56 92 GLN A O 1
ATOM 701 N N . SER A 1 93 ? 14.319 10.461 1.251 1.00 50.78 93 SER A N 1
ATOM 702 C CA . SER A 1 93 ? 15.550 9.772 1.645 1.00 50.78 93 SER A CA 1
ATOM 703 C C . SER A 1 93 ? 16.459 10.825 2.270 1.00 50.78 93 SER A C 1
ATOM 705 O O . SER A 1 93 ? 16.910 11.722 1.560 1.00 50.78 93 SER A O 1
ATOM 707 N N . GLY A 1 94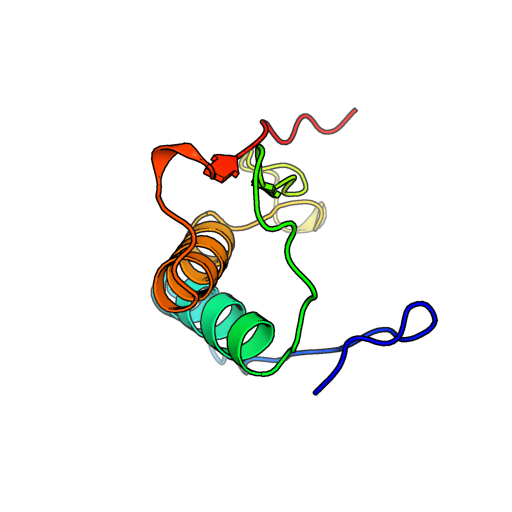 ? 16.653 10.752 3.588 1.00 49.28 94 GLY A N 1
ATOM 708 C CA . GLY A 1 94 ? 17.725 11.487 4.265 1.00 49.28 94 GLY A CA 1
ATOM 709 C C . GLY A 1 94 ? 19.099 11.030 3.795 1.00 49.28 94 GLY A C 1
ATOM 710 O O . GLY A 1 94 ? 19.199 9.873 3.315 1.00 49.28 94 GLY A O 1
#

Nearest PDB structures (foldseek):
  4pwt-assembly3_C  TM=4.443E-01  e=4.714E-01  Yersinia pestis CO92
  2w8b-assembly4_C  TM=4.633E-01  e=7.628E-01  Escherichia coli
  5nhx-assembly1_A  TM=4.832E-01  e=2.293E+00  Klebsiella pneumoniae

Foldseek 3Di:
DEDDPPDDDDFDDDDPDPDDDLQSLLVSLQVRVLVYDDDDDPDAADEAEQAACDDDDVVVVRHDDVSNVNNPVVNVVVVVDDPVRYDYDHNDDD

Secondary structure (DSSP, 8-state):
-BPPTT----------SSS--HHHHHHHHHHHHHHSB----SSS-EEE--S--S---GGG--PPPHHHHHHHHHHHHTTT--GGGEEE------

Sequence (94 aa):
MIVQPDAVYLARSPIDRADAPFATYRELAYRTLAALEVPLPAAGTILLKPNATVLYPPEKRVITHPGFVGGLLDALRDRGVPAERMVVADGQSG

Mean predicted aligned error: 5.74 Å